Protein AF-A0A067Q888-F1 (afdb_monomer_lite)

InterPro domains:
  IPR000270 PB1 domain [PF00564] (1-53)
  IPR053793 PB1-like domain [PS51745] (1-54)

Radius of gyration: 11.48 Å; chains: 1; bounding box: 31×20×26 Å

Organism: NCBI:txid933084

Sequence (54 aa):
KIETLFGISAQQIGVSYVDNDGDEVTLSTDEELRDYYSTAHQAGQVIKFIVHNL

pLDDT: mean 85.89, std 5.4, range [70.25, 94.19]

Foldseek 3Di:
DVCVVPVAPLQFKKKWFQAPVRDIDIGNDPVSVVVCCVPVDDVPDDTDIDIDGD

Secondary structure (DSSP, 8-state):
-HHHHHT--TTSEEEEEE-TTS-EEEE-SHHHHHHHHHHTPPTT---PPEEEE-

Structure (mmCIF, N/CA/C/O backbone):
data_AF-A0A067Q888-F1
#
_entry.id   AF-A0A067Q888-F1
#
loop_
_atom_site.group_PDB
_atom_site.id
_atom_site.type_symbol
_atom_site.label_atom_id
_atom_site.label_alt_id
_atom_site.label_comp_id
_atom_site.label_asym_id
_atom_site.label_entity_id
_atom_site.label_seq_id
_atom_site.pdbx_PDB_ins_code
_atom_site.Cartn_x
_atom_site.Cartn_y
_atom_site.Cartn_z
_atom_site.occupancy
_atom_site.B_iso_or_equiv
_atom_site.auth_seq_id
_atom_site.auth_comp_id
_atom_site.auth_asym_id
_atom_site.auth_atom_id
_atom_site.pdbx_PDB_model_num
ATOM 1 N N . LYS A 1 1 ? -12.406 2.055 -1.922 1.00 70.25 1 LYS A N 1
ATOM 2 C CA . LYS A 1 1 ? -12.174 1.902 -0.470 1.00 70.25 1 LYS A CA 1
ATOM 3 C C . LYS A 1 1 ? -11.789 0.446 -0.223 1.00 70.25 1 LYS A C 1
ATOM 5 O O . LYS A 1 1 ? -12.576 -0.431 -0.567 1.00 70.25 1 LYS A O 1
ATOM 10 N N . ILE A 1 2 ? -10.534 0.198 0.168 1.00 73.94 2 ILE A N 1
ATOM 11 C CA . ILE A 1 2 ? -9.919 -1.142 0.267 1.00 73.94 2 ILE A CA 1
ATOM 12 C C . ILE A 1 2 ? -10.642 -1.980 1.339 1.00 73.94 2 ILE A C 1
ATOM 14 O O . ILE A 1 2 ? -10.917 -3.154 1.119 1.00 73.94 2 ILE A O 1
ATOM 18 N N . GLU A 1 3 ? -11.093 -1.347 2.422 1.00 77.50 3 GLU A N 1
ATOM 19 C CA . GLU A 1 3 ? -11.893 -1.958 3.487 1.00 77.50 3 GLU A CA 1
ATOM 20 C C . GLU A 1 3 ? -13.155 -2.663 2.959 1.00 77.50 3 GLU A C 1
ATOM 22 O O . GLU A 1 3 ? -13.493 -3.764 3.382 1.00 77.50 3 GLU A O 1
ATOM 27 N N . THR A 1 4 ? -13.828 -2.075 1.966 1.00 78.56 4 THR A N 1
ATOM 28 C CA . THR A 1 4 ? -15.055 -2.629 1.374 1.00 78.56 4 THR A CA 1
ATOM 29 C C . THR A 1 4 ? -14.755 -3.739 0.372 1.00 78.56 4 THR A C 1
ATOM 31 O O . THR A 1 4 ? -15.545 -4.666 0.233 1.00 78.56 4 THR A O 1
ATOM 34 N N . LEU A 1 5 ? -13.619 -3.650 -0.327 1.00 81.19 5 LEU A N 1
ATOM 35 C CA . LEU A 1 5 ? -13.206 -4.651 -1.313 1.00 81.19 5 LEU A CA 1
ATOM 36 C C . LEU A 1 5 ? -12.747 -5.955 -0.651 1.00 81.19 5 LEU A C 1
ATOM 38 O O . LEU A 1 5 ? -12.949 -7.022 -1.222 1.00 81.19 5 LEU A O 1
ATOM 42 N N . PHE A 1 6 ? -12.157 -5.861 0.543 1.00 80.88 6 PHE A N 1
ATOM 43 C CA . PHE A 1 6 ? -11.579 -7.003 1.256 1.00 80.88 6 PHE A CA 1
ATOM 44 C C . PHE A 1 6 ? -12.323 -7.377 2.547 1.00 80.88 6 PHE A C 1
ATOM 46 O O . PHE A 1 6 ? -11.982 -8.376 3.171 1.00 80.88 6 PHE A O 1
ATOM 53 N N . GLY A 1 7 ? -13.346 -6.616 2.951 1.00 81.12 7 GLY A N 1
ATOM 54 C CA . GLY A 1 7 ? -14.125 -6.892 4.164 1.00 81.12 7 GLY A CA 1
ATOM 55 C C . GLY A 1 7 ? -13.338 -6.713 5.469 1.00 81.12 7 GLY A C 1
ATOM 56 O O . GLY A 1 7 ? -13.691 -7.320 6.476 1.00 81.12 7 GLY A O 1
ATOM 57 N N . ILE A 1 8 ? -12.273 -5.907 5.452 1.00 81.88 8 ILE A N 1
ATOM 58 C CA . ILE A 1 8 ? -11.394 -5.639 6.601 1.00 81.88 8 ILE A CA 1
ATOM 59 C C . ILE A 1 8 ? -11.804 -4.302 7.224 1.00 81.88 8 ILE A C 1
ATOM 61 O O . ILE A 1 8 ? -12.105 -3.358 6.498 1.00 81.88 8 ILE A O 1
ATOM 65 N N . SER A 1 9 ? -11.817 -4.194 8.556 1.00 82.19 9 SER A N 1
ATOM 66 C CA . SER A 1 9 ? -12.057 -2.907 9.223 1.00 82.19 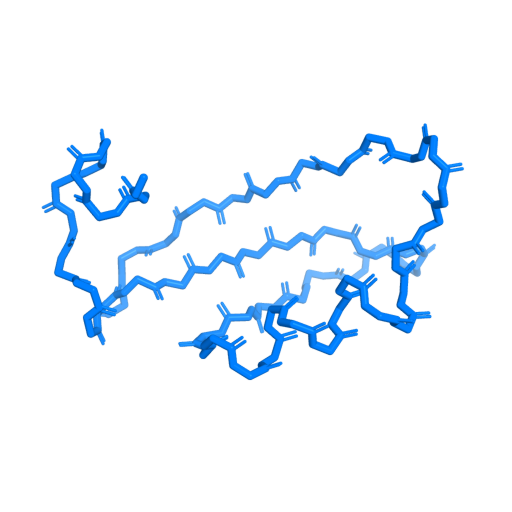9 SER A CA 1
ATOM 67 C C . SER A 1 9 ? -10.987 -1.892 8.816 1.00 82.19 9 SER A C 1
ATOM 69 O O . SER A 1 9 ? -9.806 -2.218 8.792 1.00 82.19 9 SER A O 1
ATOM 71 N N . ALA A 1 10 ? -11.367 -0.638 8.564 1.00 76.94 10 ALA A N 1
ATOM 72 C CA . ALA A 1 10 ? -10.407 0.411 8.206 1.00 76.94 10 ALA A CA 1
ATOM 73 C C . ALA A 1 10 ? -9.336 0.654 9.291 1.00 76.94 10 ALA A C 1
ATOM 75 O O . ALA A 1 10 ? -8.273 1.177 8.995 1.00 76.94 10 ALA A O 1
ATOM 76 N N . GLN A 1 11 ? -9.605 0.262 10.539 1.00 79.88 11 GLN A N 1
ATOM 77 C CA . GLN A 1 11 ? -8.652 0.348 11.655 1.00 79.88 11 GLN A CA 1
ATOM 78 C C . GLN A 1 11 ? -7.665 -0.827 11.701 1.00 79.88 11 GLN A C 1
ATOM 80 O O . GLN A 1 11 ? -6.716 -0.792 12.471 1.00 79.88 11 GLN A O 1
ATOM 85 N N . GLN A 1 12 ? -7.917 -1.868 10.910 1.00 81.75 12 GLN A N 1
ATOM 86 C CA . GLN A 1 12 ? -7.161 -3.121 10.875 1.00 81.75 12 GLN A CA 1
ATOM 87 C C . GLN A 1 12 ? -6.559 -3.376 9.494 1.00 81.75 12 GLN A C 1
ATOM 89 O O . GLN A 1 12 ? -6.152 -4.490 9.186 1.00 81.75 12 GLN A O 1
ATOM 94 N N . ILE A 1 13 ? -6.561 -2.375 8.614 1.00 85.00 13 ILE A N 1
ATOM 95 C CA . ILE A 1 13 ? -6.069 -2.549 7.257 1.00 85.00 13 ILE A CA 1
ATOM 96 C C . ILE A 1 13 ? -4.665 -1.974 7.139 1.00 85.00 13 ILE A C 1
ATOM 98 O O . ILE A 1 13 ? -4.440 -0.797 7.398 1.00 85.00 13 ILE A O 1
ATOM 102 N N . GLY A 1 14 ? -3.727 -2.827 6.744 1.00 89.19 14 GLY A N 1
ATOM 103 C CA . GLY A 1 14 ? -2.384 -2.431 6.338 1.00 89.19 14 GLY A CA 1
ATOM 104 C C . GLY A 1 14 ? -2.146 -2.808 4.885 1.00 89.19 14 GLY A C 1
ATOM 105 O O . GLY A 1 14 ? -2.792 -3.715 4.353 1.00 89.19 14 GLY A O 1
ATOM 106 N N . VAL A 1 15 ? -1.209 -2.136 4.228 1.00 91.12 15 VAL A N 1
ATOM 107 C CA . VAL A 1 15 ? -0.719 -2.544 2.908 1.00 91.12 15 VAL A CA 1
ATOM 108 C C . VAL A 1 15 ? 0.796 -2.619 2.909 1.00 91.12 15 VAL A C 1
ATOM 110 O O . VAL A 1 15 ? 1.436 -1.798 3.549 1.00 91.12 15 VAL A O 1
ATOM 113 N N . SER A 1 16 ? 1.388 -3.568 2.192 1.00 94.00 16 SER A N 1
ATOM 114 C CA . SER A 1 16 ? 2.838 -3.608 1.981 1.00 94.00 16 SER A CA 1
ATOM 115 C C . SER A 1 16 ? 3.206 -3.564 0.505 1.00 94.00 16 SER A C 1
ATOM 117 O O . SER A 1 16 ? 2.397 -3.905 -0.363 1.00 94.00 16 SER A O 1
ATOM 119 N N . TYR A 1 17 ? 4.423 -3.119 0.213 1.00 92.94 17 TYR A N 1
ATOM 120 C CA . TYR A 1 17 ? 5.027 -3.169 -1.115 1.00 92.94 17 TYR A CA 1
ATOM 121 C C . TYR A 1 17 ? 6.509 -3.532 -1.012 1.00 92.94 17 TYR A C 1
ATOM 123 O O . TYR A 1 17 ? 7.097 -3.442 0.061 1.00 92.94 17 TYR A O 1
ATOM 131 N N . VAL A 1 18 ? 7.094 -3.952 -2.134 1.00 91.44 18 VAL A N 1
ATOM 132 C CA . VAL A 1 18 ? 8.540 -4.176 -2.254 1.00 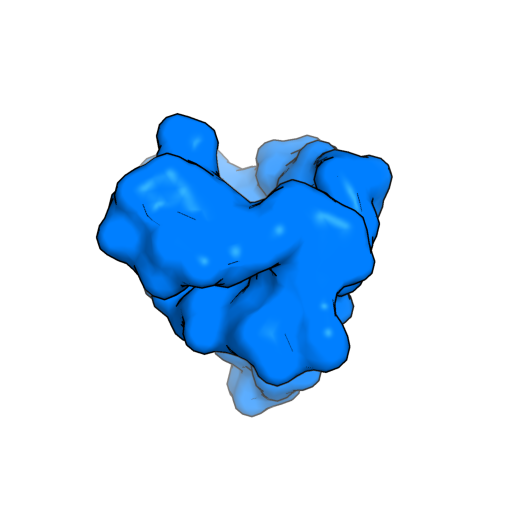91.44 18 VAL A CA 1
ATOM 133 C C . VAL A 1 18 ? 9.164 -2.925 -2.857 1.00 91.44 18 VAL A C 1
ATOM 135 O O . VAL A 1 18 ? 8.733 -2.496 -3.933 1.00 91.44 18 VAL A O 1
ATOM 138 N N . ASP A 1 19 ? 10.125 -2.329 -2.160 1.00 89.62 19 ASP A N 1
ATOM 139 C CA . ASP A 1 19 ? 10.821 -1.133 -2.627 1.00 89.62 19 ASP A CA 1
ATOM 140 C C . ASP A 1 19 ? 11.958 -1.454 -3.620 1.00 89.62 19 ASP A C 1
ATOM 142 O O . ASP A 1 19 ? 12.096 -2.575 -4.116 1.00 89.62 19 ASP A O 1
ATOM 146 N N . ASN A 1 20 ? 12.751 -0.439 -3.971 1.00 86.25 20 ASN A N 1
ATOM 147 C CA . ASN A 1 20 ? 13.836 -0.583 -4.944 1.00 86.25 20 ASN A CA 1
ATOM 148 C C . ASN A 1 20 ? 15.037 -1.373 -4.403 1.00 86.25 20 ASN A C 1
ATOM 150 O O . ASN A 1 20 ? 15.828 -1.872 -5.206 1.00 86.25 20 ASN A O 1
ATOM 154 N N . ASP A 1 21 ? 15.163 -1.488 -3.082 1.00 91.38 21 ASP A N 1
ATOM 155 C CA . ASP A 1 21 ? 16.211 -2.256 -2.413 1.00 91.38 21 ASP A CA 1
ATOM 156 C C . ASP A 1 21 ? 15.779 -3.720 -2.194 1.00 91.38 21 ASP A C 1
ATOM 158 O O .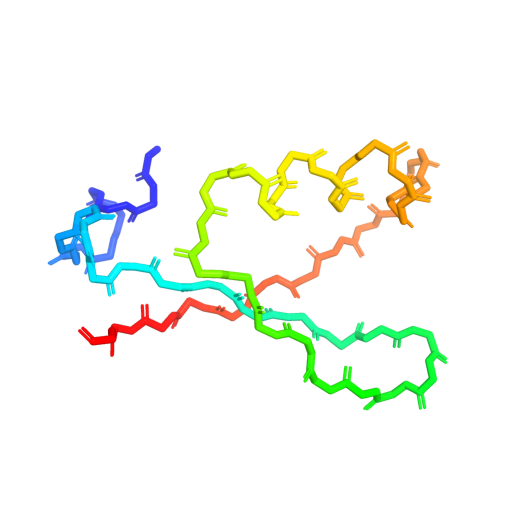 ASP A 1 21 ? 16.600 -4.583 -1.875 1.00 91.38 21 ASP A O 1
ATOM 162 N N . GLY A 1 22 ? 14.510 -4.031 -2.486 1.00 89.62 22 GLY A N 1
ATOM 163 C CA . GLY A 1 22 ? 13.926 -5.362 -2.355 1.00 89.62 22 GLY A CA 1
ATOM 164 C C . GLY A 1 22 ? 13.321 -5.619 -0.978 1.00 89.62 22 GLY A C 1
ATOM 165 O O . GLY A 1 22 ? 12.921 -6.754 -0.704 1.00 89.62 22 GLY A O 1
ATOM 166 N N . ASP A 1 23 ? 13.228 -4.587 -0.141 1.00 93.00 23 ASP A N 1
ATOM 167 C CA . ASP A 1 23 ? 12.688 -4.684 1.204 1.00 93.00 23 ASP A CA 1
ATOM 168 C C . ASP A 1 23 ? 11.161 -4.596 1.182 1.00 93.00 23 ASP A C 1
ATOM 170 O O . ASP A 1 23 ? 10.553 -3.840 0.417 1.00 93.00 23 ASP A O 1
ATOM 174 N N . GLU A 1 24 ? 10.519 -5.397 2.036 1.00 93.62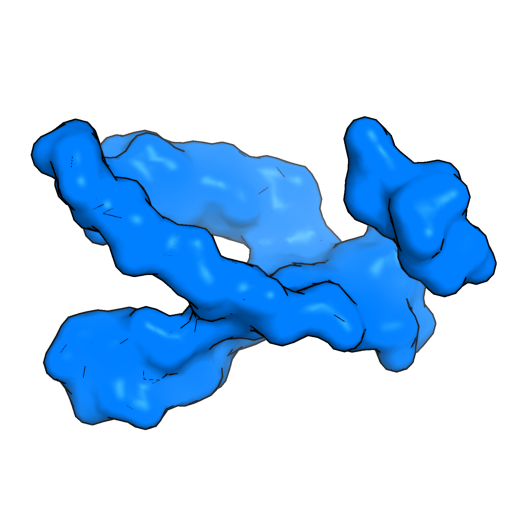 24 GLU A N 1
ATOM 175 C CA . GLU A 1 24 ? 9.079 -5.303 2.245 1.00 93.62 24 GLU A CA 1
ATOM 176 C C . GLU A 1 24 ? 8.772 -4.169 3.225 1.00 93.62 24 GLU A C 1
ATOM 178 O O . GLU A 1 24 ? 9.050 -4.254 4.423 1.00 93.62 24 GLU A O 1
ATOM 183 N N . VAL A 1 25 ? 8.139 -3.118 2.713 1.00 92.44 25 VAL A N 1
ATOM 184 C CA . VAL A 1 25 ? 7.719 -1.957 3.495 1.00 92.44 25 VAL A CA 1
ATOM 185 C C . VAL A 1 25 ? 6.225 -2.055 3.763 1.00 92.44 25 VAL A C 1
ATOM 187 O O . VAL A 1 25 ? 5.426 -2.122 2.829 1.00 92.44 25 VAL A O 1
ATOM 190 N N . THR A 1 26 ? 5.837 -2.039 5.041 1.00 94.19 26 THR A N 1
ATOM 191 C CA . THR A 1 26 ? 4.429 -2.028 5.470 1.00 94.19 26 THR A CA 1
ATOM 192 C C . THR A 1 26 ? 3.984 -0.608 5.808 1.00 94.19 26 THR A C 1
ATOM 194 O O . THR A 1 26 ? 4.641 0.090 6.570 1.00 94.19 26 THR A O 1
ATOM 197 N N . LEU A 1 27 ? 2.840 -0.209 5.259 1.00 91.88 27 LEU A N 1
ATOM 198 C CA . LEU A 1 27 ? 2.139 1.048 5.485 1.00 91.88 27 LEU A CA 1
ATOM 199 C C . LEU A 1 27 ? 0.852 0.719 6.248 1.00 91.88 27 LEU A C 1
ATOM 201 O O . LEU A 1 27 ? -0.033 0.023 5.741 1.00 91.88 27 LEU A O 1
ATOM 205 N N . SER A 1 28 ? 0.769 1.184 7.487 1.00 88.25 28 SER A N 1
ATOM 206 C CA . SER A 1 28 ? -0.310 0.853 8.428 1.00 88.25 28 SER A CA 1
ATOM 207 C C . SER A 1 28 ? -1.257 2.025 8.687 1.00 88.25 28 SER A C 1
ATOM 209 O O . SER A 1 28 ? -2.310 1.860 9.300 1.00 88.25 28 SER A O 1
ATOM 211 N N . THR A 1 29 ? -0.897 3.211 8.197 1.00 85.88 29 THR A N 1
ATOM 212 C CA . THR A 1 29 ? -1.662 4.445 8.364 1.00 85.88 29 THR A CA 1
ATOM 213 C C . THR A 1 29 ? -1.900 5.157 7.031 1.00 85.88 29 THR A C 1
ATOM 215 O O . THR A 1 29 ? -1.127 5.040 6.077 1.00 85.88 29 THR A O 1
ATOM 218 N N . ASP A 1 30 ? -2.969 5.959 6.975 1.00 83.75 30 ASP A N 1
ATOM 219 C CA . ASP A 1 30 ? -3.242 6.844 5.835 1.00 83.75 30 ASP A CA 1
ATOM 220 C C . ASP A 1 30 ? -2.115 7.866 5.603 1.00 83.75 30 ASP A C 1
ATOM 222 O O . ASP A 1 30 ? -1.894 8.291 4.469 1.00 83.75 30 ASP A O 1
ATOM 226 N N . GLU A 1 31 ? -1.422 8.289 6.663 1.00 88.62 31 GLU A N 1
ATOM 227 C CA . GLU A 1 31 ? -0.313 9.244 6.578 1.00 88.62 31 GLU A CA 1
ATOM 228 C C . GLU A 1 31 ? 0.888 8.634 5.851 1.00 88.62 31 GLU A C 1
ATOM 230 O O . GLU A 1 31 ? 1.357 9.217 4.877 1.00 88.62 31 GLU A O 1
ATOM 235 N N . GLU A 1 32 ? 1.304 7.426 6.237 1.00 89.75 32 GLU A N 1
ATOM 236 C CA . GLU A 1 32 ? 2.393 6.691 5.578 1.00 89.75 32 GLU A CA 1
ATOM 237 C C . GLU A 1 32 ? 2.083 6.421 4.099 1.00 89.75 32 GLU A C 1
ATOM 239 O O . GLU A 1 32 ? 2.945 6.574 3.234 1.00 89.75 32 GLU A O 1
ATOM 244 N N . LEU A 1 33 ? 0.830 6.076 3.775 1.00 88.62 33 LEU A N 1
ATOM 245 C CA . LEU A 1 33 ? 0.418 5.860 2.388 1.00 88.62 33 LEU A CA 1
ATOM 246 C C . LEU A 1 33 ? 0.467 7.153 1.561 1.00 88.62 33 LEU A C 1
ATOM 248 O O . LEU A 1 33 ? 0.876 7.135 0.399 1.00 88.62 33 LEU A O 1
ATOM 252 N N . ARG A 1 34 ? 0.056 8.285 2.141 1.00 88.31 34 ARG A N 1
ATOM 253 C CA . ARG A 1 34 ? 0.139 9.595 1.476 1.00 88.31 34 ARG A CA 1
ATOM 254 C C . ARG A 1 34 ? 1.577 10.046 1.278 1.00 88.31 34 ARG A C 1
ATOM 256 O O . ARG A 1 34 ? 1.880 10.607 0.223 1.00 88.31 34 ARG A O 1
ATOM 263 N N . ASP A 1 35 ? 2.432 9.808 2.266 1.00 88.69 35 ASP A N 1
ATOM 264 C CA . ASP A 1 35 ? 3.854 10.110 2.165 1.00 88.69 35 ASP A CA 1
ATOM 265 C C . ASP A 1 35 ? 4.494 9.289 1.042 1.00 88.69 35 ASP A C 1
ATOM 267 O O . ASP A 1 35 ? 5.096 9.868 0.141 1.00 88.69 35 ASP A O 1
ATOM 271 N N . TYR A 1 36 ? 4.214 7.981 0.980 1.00 88.38 36 TYR A N 1
ATOM 272 C CA . TYR A 1 36 ? 4.664 7.117 -0.113 1.00 88.38 36 TYR A CA 1
ATOM 273 C C . TYR A 1 36 ? 4.316 7.686 -1.501 1.00 88.38 36 TYR A C 1
ATOM 275 O O . TYR A 1 36 ? 5.185 7.803 -2.369 1.00 88.38 36 TYR A O 1
ATOM 283 N N . TYR A 1 37 ? 3.058 8.090 -1.716 1.00 86.94 37 TYR A N 1
ATOM 284 C CA . TYR A 1 37 ? 2.632 8.676 -2.993 1.00 86.94 37 TYR A CA 1
ATOM 285 C C . TYR A 1 37 ? 3.279 10.031 -3.303 1.00 86.94 37 TYR A C 1
ATOM 287 O O . TYR A 1 37 ? 3.299 10.439 -4.463 1.00 86.94 37 TYR A O 1
ATOM 295 N N . SER A 1 38 ? 3.780 10.737 -2.291 1.00 86.50 38 SER A N 1
ATOM 296 C CA . SER A 1 38 ? 4.379 12.064 -2.444 1.00 86.50 38 SER A CA 1
ATOM 297 C C . SER A 1 38 ? 5.893 12.011 -2.647 1.00 86.50 38 SER A C 1
ATOM 299 O O . SER A 1 38 ? 6.442 12.888 -3.313 1.00 86.50 38 SER A O 1
ATOM 301 N N . THR A 1 39 ? 6.570 11.018 -2.066 1.00 84.50 39 THR A N 1
ATOM 302 C CA . THR A 1 39 ? 8.038 10.985 -1.967 1.00 84.50 39 THR A CA 1
ATOM 303 C C . THR A 1 39 ? 8.677 9.838 -2.740 1.00 84.50 39 THR A C 1
ATOM 305 O O . THR A 1 39 ? 9.729 10.029 -3.350 1.00 84.50 39 THR A O 1
ATOM 308 N N . ALA A 1 40 ? 8.050 8.661 -2.744 1.00 78.94 40 ALA A N 1
ATOM 309 C CA . ALA A 1 40 ? 8.627 7.437 -3.293 1.00 78.94 40 ALA A CA 1
ATOM 310 C C . ALA A 1 40 ? 7.994 7.020 -4.629 1.00 78.94 40 ALA A C 1
ATOM 312 O O . ALA A 1 40 ? 8.661 6.406 -5.464 1.00 78.94 40 ALA A O 1
ATOM 313 N N . HIS A 1 41 ? 6.720 7.354 -4.859 1.00 82.44 41 HIS A N 1
ATOM 314 C CA . HIS A 1 41 ? 6.033 7.032 -6.109 1.00 82.44 41 HIS A CA 1
ATOM 315 C C . HIS A 1 41 ? 6.545 7.885 -7.275 1.00 82.44 41 HIS A C 1
ATOM 317 O O . HIS A 1 41 ? 6.521 9.115 -7.229 1.00 82.44 41 HIS A O 1
ATOM 323 N N . GLN A 1 42 ? 6.968 7.233 -8.359 1.00 82.75 42 GLN A N 1
ATOM 324 C CA . GLN A 1 42 ? 7.312 7.916 -9.605 1.00 82.75 42 GLN A CA 1
ATOM 325 C C . GLN A 1 42 ? 6.130 7.920 -10.578 1.00 82.75 42 GLN A C 1
ATOM 327 O O . GLN A 1 42 ? 5.459 6.907 -10.793 1.00 82.75 42 GLN A O 1
ATOM 332 N N . ALA A 1 43 ? 5.891 9.057 -11.235 1.00 79.94 43 ALA A N 1
ATOM 333 C CA . ALA A 1 43 ? 4.836 9.177 -12.235 1.00 79.94 43 ALA A CA 1
ATOM 334 C C . ALA A 1 43 ? 5.029 8.143 -13.365 1.00 79.94 43 ALA A C 1
ATOM 336 O O . ALA A 1 43 ? 6.062 8.115 -14.028 1.00 79.94 43 ALA A O 1
ATOM 337 N N . GLY A 1 44 ? 4.020 7.293 -13.585 1.00 80.94 44 GLY A N 1
ATOM 338 C CA . GLY A 1 44 ? 4.069 6.195 -14.560 1.00 80.94 44 GLY A CA 1
ATOM 339 C C . GLY A 1 44 ? 4.521 4.845 -13.990 1.00 80.94 44 GLY A C 1
ATOM 340 O O . GLY A 1 44 ? 4.399 3.832 -14.678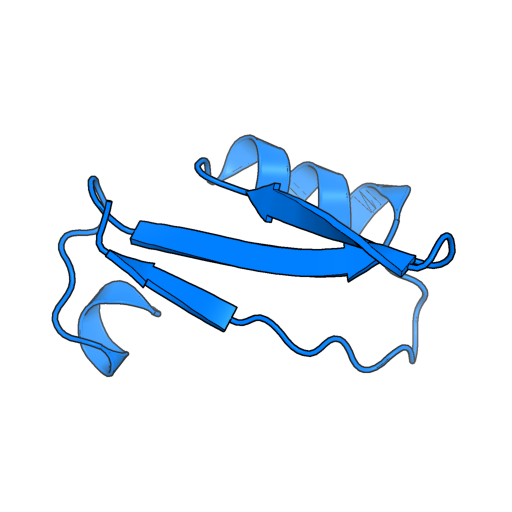 1.00 80.94 44 GLY A O 1
ATOM 341 N N . GLN A 1 45 ? 4.975 4.795 -12.736 1.00 83.00 45 GLN A N 1
ATOM 342 C CA . GLN A 1 45 ? 5.316 3.549 -12.060 1.00 83.00 45 GLN A CA 1
ATOM 343 C C . GLN A 1 45 ? 4.047 2.827 -11.594 1.00 83.00 45 GLN A C 1
ATOM 345 O O . GLN A 1 45 ? 3.226 3.375 -10.850 1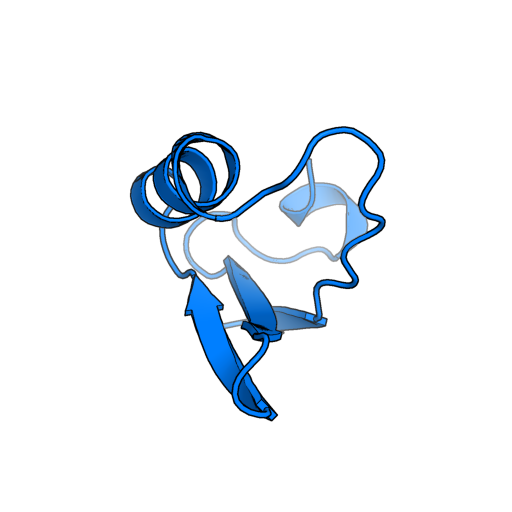.00 83.00 45 GLN A O 1
ATOM 350 N N . VAL A 1 46 ? 3.902 1.571 -12.021 1.00 84.25 46 VAL A N 1
ATOM 351 C CA . VAL A 1 46 ? 2.896 0.652 -11.482 1.00 84.25 46 VAL A CA 1
ATOM 352 C C . VAL A 1 46 ? 3.455 0.042 -10.207 1.00 84.25 46 VAL A C 1
ATOM 354 O O . VAL A 1 46 ? 4.489 -0.620 -10.241 1.00 84.25 46 VAL A O 1
ATOM 357 N N . ILE A 1 47 ? 2.751 0.241 -9.098 1.00 85.00 47 ILE A N 1
ATOM 358 C CA . ILE A 1 47 ? 3.057 -0.405 -7.826 1.00 85.00 47 ILE A CA 1
ATOM 359 C C . ILE A 1 47 ? 2.041 -1.505 -7.523 1.00 85.00 47 ILE A C 1
ATOM 361 O O . ILE A 1 47 ? 0.840 -1.353 -7.757 1.00 85.00 47 ILE A O 1
ATOM 365 N N . LYS A 1 48 ? 2.536 -2.622 -6.986 1.00 90.38 48 LYS A N 1
ATOM 366 C CA . LYS A 1 48 ? 1.723 -3.710 -6.453 1.00 90.38 48 LYS A CA 1
ATOM 367 C C . LYS A 1 48 ? 1.736 -3.647 -4.929 1.00 90.38 48 LYS A C 1
ATOM 369 O O . LYS A 1 48 ? 2.781 -3.854 -4.324 1.00 90.38 48 LYS A O 1
ATOM 374 N N . PHE A 1 49 ? 0.562 -3.436 -4.344 1.00 91.62 49 PHE A N 1
ATOM 375 C CA . PHE A 1 49 ? 0.357 -3.565 -2.906 1.00 91.62 49 PHE A CA 1
ATOM 376 C C . PHE A 1 49 ? -0.165 -4.957 -2.542 1.00 91.62 49 PHE A C 1
ATOM 378 O O . PHE A 1 49 ? -0.975 -5.540 -3.270 1.00 91.62 49 PHE A O 1
ATOM 385 N N . ILE A 1 50 ? 0.278 -5.466 -1.398 1.00 91.75 50 ILE A N 1
ATOM 386 C CA . ILE A 1 50 ? -0.297 -6.617 -0.702 1.00 91.75 50 ILE A CA 1
ATOM 387 C C . ILE A 1 50 ? -1.154 -6.066 0.435 1.00 91.75 50 ILE A C 1
ATOM 389 O O . ILE A 1 50 ? -0.707 -5.191 1.166 1.00 91.75 50 ILE A O 1
ATOM 393 N N . VAL A 1 51 ? -2.393 -6.540 0.565 1.00 90.19 51 VAL A N 1
ATOM 394 C CA . VAL A 1 51 ? -3.317 -6.093 1.618 1.00 90.19 51 VAL A CA 1
ATOM 395 C C . VAL A 1 51 ? -3.237 -7.051 2.801 1.00 90.19 51 VAL A C 1
ATOM 397 O O . VAL A 1 51 ? -3.356 -8.263 2.618 1.00 90.19 51 VAL A O 1
ATOM 400 N N . HIS A 1 52 ? -3.093 -6.493 4.000 1.00 87.62 52 HIS A N 1
ATOM 401 C CA . HIS A 1 52 ? -3.012 -7.215 5.266 1.00 87.62 52 HIS A CA 1
ATOM 402 C C . HIS A 1 52 ? -4.189 -6.869 6.176 1.00 87.62 52 HIS A C 1
ATOM 404 O O . HIS A 1 52 ? -4.680 -5.738 6.183 1.00 87.62 52 HIS A O 1
ATOM 410 N N . ASN A 1 53 ? -4.615 -7.861 6.956 1.00 87.12 53 ASN A N 1
ATOM 411 C CA . ASN A 1 53 ? -5.536 -7.694 8.076 1.00 87.12 53 ASN A CA 1
ATOM 412 C C . ASN A 1 53 ? -4.715 -7.758 9.373 1.00 87.12 53 ASN A C 1
ATOM 414 O O . ASN A 1 53 ? -4.132 -8.808 9.653 1.00 87.12 53 ASN A O 1
ATOM 418 N N . LEU A 1 54 ? -4.627 -6.635 10.085 1.00 82.38 54 LEU A N 1
ATOM 419 C CA . LEU A 1 54 ? -3.770 -6.392 11.249 1.00 82.38 54 LEU A CA 1
ATOM 420 C C . LEU A 1 54 ? -4.510 -6.567 12.588 1.00 82.38 54 LEU A C 1
ATOM 422 O O . LEU A 1 54 ? -5.719 -6.232 12.692 1.00 82.38 54 LEU A O 1
#